Protein AF-A0A7W7ZMI6-F1 (afdb_monomer)

pLDDT: mean 71.51, std 15.94, range [30.08, 92.88]

InterPro domains:
  IPR007069 Transposase, IS801/IS1294 [PF04986] (2-82)

Sequence (91 aa):
MQRDNWVVYAKPPFGGAEHVLHYLARYTHRVAISNHRLVSFKDHQVSFRWKDYAAGSKQKVMTVSANEFLRRFLIHILPKGLVCSLDRNVA

Solvent-accessible surface area (backbone atoms only — not comparable to full-atom values): 5977 Å² total; per-residue (Å²): 136,87,83,75,81,84,79,82,81,83,74,83,57,98,68,44,70,65,48,53,48,54,50,51,50,48,58,70,70,56,50,69,72,56,75,91,32,56,72,49,76,56,95,64,30,37,28,32,56,44,69,38,70,88,70,77,58,42,80,44,76,49,75,41,44,46,69,58,50,48,54,58,41,52,75,62,51,78,63,93,83,78,66,84,79,87,74,78,86,80,137

Foldseek 3Di:
DDDDDDDDDDDAPPPHPVVVVVVVVCLVVPQLADPVQWDDADPQKTKGWDFDVVVVRDIDIDIDGVVVVVVSRVVSDDPPPPDPPPDDDDD

Nearest PDB structures (foldseek):
  4qny-assembly3_A-2  TM=5.614E-01  e=9.800E-01  Leishmania donovani BPK282A1
  6b2e-assembly1_A  TM=3.684E-01  e=1.563E+00  Homo sapiens
  5uk3-assembly1_D  TM=4.006E-01  e=9.470E+00  Tetranychus urticae
  4gyi-assembly1_A  TM=2.808E-01  e=6.784E+00  Thermochaetoides thermophila DSM 1495

Secondary structure (DSSP, 8-state):
----------PPPTTHHHHHHHHHHHHHH--SS-GGGEEEEETTEEEEEEEETTTTTEEEEEEEEHHHHHHHHHTTSPPTT-S--------

Structure (mmCIF, N/CA/C/O backbone):
data_AF-A0A7W7ZMI6-F1
#
_entry.id   AF-A0A7W7ZMI6-F1
#
loop_
_atom_site.group_PDB
_atom_site.id
_atom_site.type_symbol
_atom_site.label_atom_id
_atom_site.label_alt_i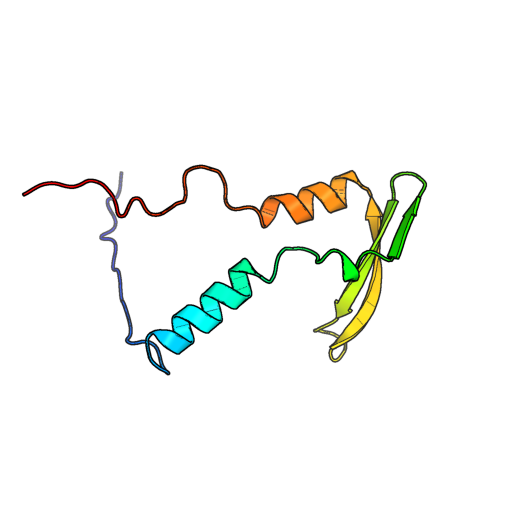d
_atom_site.label_comp_id
_atom_site.label_asym_id
_atom_site.label_entity_id
_atom_site.label_seq_id
_atom_site.pdbx_PDB_ins_code
_atom_site.Cartn_x
_atom_site.Cartn_y
_atom_site.Cartn_z
_atom_site.occupancy
_atom_site.B_iso_or_equiv
_atom_site.auth_seq_id
_atom_site.auth_comp_id
_atom_site.auth_asym_id
_atom_site.auth_atom_id
_atom_site.pdbx_PDB_model_num
ATOM 1 N N . MET A 1 1 ? 7.940 23.086 -31.838 1.00 42.09 1 MET A N 1
ATOM 2 C CA . MET A 1 1 ? 8.058 21.805 -31.108 1.00 42.09 1 MET A CA 1
ATOM 3 C C . MET A 1 1 ? 9.535 21.541 -30.880 1.0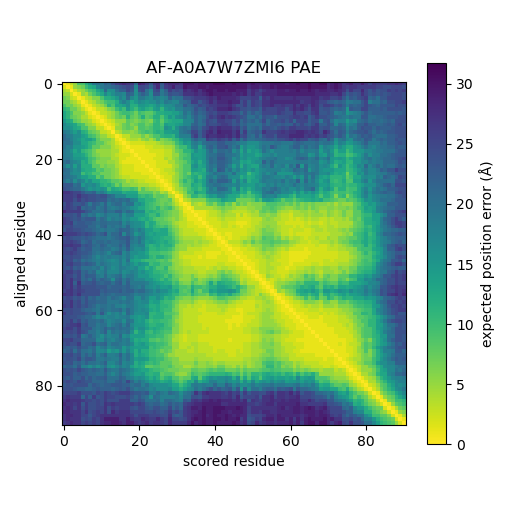0 42.09 1 MET A C 1
ATOM 5 O O . MET A 1 1 ? 10.245 21.276 -31.841 1.00 42.09 1 MET A O 1
ATOM 9 N N . GLN A 1 2 ? 10.010 21.730 -29.652 1.00 50.12 2 GLN A N 1
ATOM 10 C CA . GLN A 1 2 ? 11.402 21.481 -29.279 1.00 50.12 2 GLN A CA 1
ATOM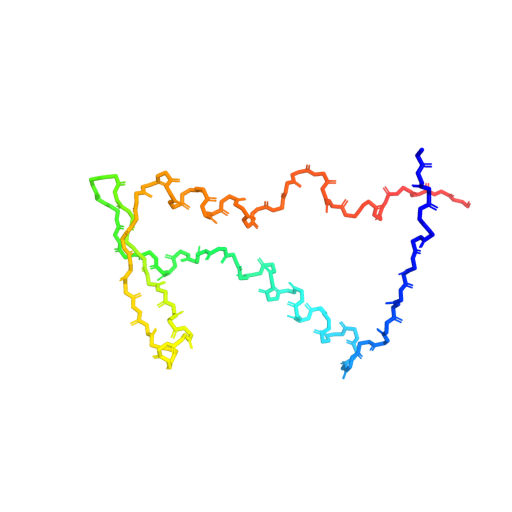 11 C C . GLN A 1 2 ? 11.579 19.962 -29.142 1.00 50.12 2 GLN A C 1
ATOM 13 O O . GLN A 1 2 ? 10.806 19.315 -28.439 1.00 50.12 2 GLN A O 1
ATOM 18 N N . ARG A 1 3 ? 12.512 19.377 -29.900 1.00 58.22 3 ARG A N 1
ATOM 19 C CA . ARG A 1 3 ? 12.943 17.986 -29.719 1.00 58.22 3 ARG A CA 1
ATOM 20 C C . ARG A 1 3 ? 14.122 18.020 -28.761 1.00 58.22 3 ARG A C 1
ATOM 22 O O . ARG A 1 3 ? 15.248 18.234 -29.199 1.00 58.22 3 ARG A O 1
ATOM 29 N N . ASP A 1 4 ? 13.852 17.859 -27.475 1.00 58.72 4 ASP A N 1
ATOM 30 C CA . ASP A 1 4 ? 14.925 17.669 -26.507 1.00 58.72 4 ASP A CA 1
ATOM 31 C C . ASP A 1 4 ? 15.556 16.295 -26.725 1.00 58.72 4 ASP A C 1
ATOM 33 O O . ASP A 1 4 ? 14.866 15.285 -26.885 1.00 58.72 4 ASP A O 1
ATOM 37 N N . ASN A 1 5 ? 16.886 16.269 -26.791 1.00 53.25 5 ASN A N 1
ATOM 38 C CA . ASN A 1 5 ? 17.632 15.038 -26.990 1.00 53.25 5 ASN A CA 1
ATOM 39 C C . ASN A 1 5 ? 17.505 14.207 -25.708 1.00 53.25 5 ASN A C 1
ATOM 41 O O . ASN A 1 5 ? 17.957 14.626 -24.642 1.00 53.25 5 ASN A O 1
ATOM 45 N N . TRP A 1 6 ? 16.833 13.062 -25.786 1.00 67.69 6 TRP A N 1
ATOM 46 C CA . TRP A 1 6 ? 16.554 12.243 -24.612 1.00 67.69 6 TRP A CA 1
ATOM 47 C C . TRP A 1 6 ? 17.860 11.601 -24.128 1.00 67.69 6 TRP A C 1
ATOM 49 O O . TRP A 1 6 ? 18.345 10.628 -24.703 1.00 67.69 6 TRP A O 1
ATOM 59 N N . VAL A 1 7 ? 18.471 12.170 -23.087 1.00 61.56 7 VAL A N 1
ATOM 60 C CA . VAL A 1 7 ? 19.710 11.636 -22.509 1.00 61.56 7 VAL A CA 1
ATOM 61 C C . VAL A 1 7 ? 19.356 10.507 -21.542 1.00 61.56 7 VAL A C 1
ATOM 63 O O . VAL A 1 7 ? 19.032 10.742 -20.379 1.00 61.56 7 VAL A O 1
ATOM 66 N N . VAL A 1 8 ? 19.414 9.262 -22.019 1.00 68.19 8 VAL A N 1
ATOM 67 C CA . VAL A 1 8 ? 19.280 8.074 -21.165 1.00 68.19 8 VAL A CA 1
ATOM 68 C C . VAL A 1 8 ? 20.646 7.755 -20.556 1.00 68.19 8 VAL A C 1
ATOM 70 O O . VAL A 1 8 ? 21.475 7.080 -21.160 1.00 68.19 8 VAL A O 1
ATOM 73 N N . TYR A 1 9 ? 20.896 8.260 -19.348 1.00 71.00 9 TYR A N 1
ATOM 74 C CA . TYR A 1 9 ? 22.066 7.881 -18.557 1.00 71.00 9 TYR A CA 1
ATOM 75 C C . TYR A 1 9 ? 21.743 6.644 -17.711 1.00 71.00 9 TYR A C 1
ATOM 77 O O . TYR A 1 9 ? 21.057 6.735 -16.692 1.00 71.00 9 TYR A O 1
ATOM 85 N N . ALA A 1 10 ? 22.236 5.479 -18.130 1.00 64.44 10 ALA A N 1
ATOM 86 C CA . ALA A 1 10 ? 22.127 4.243 -17.363 1.00 64.44 10 ALA A CA 1
ATOM 87 C C . ALA A 1 10 ? 23.413 4.011 -16.558 1.00 64.44 10 ALA A C 1
ATOM 89 O O . ALA A 1 10 ? 24.469 3.712 -17.114 1.00 64.44 10 ALA A O 1
ATOM 9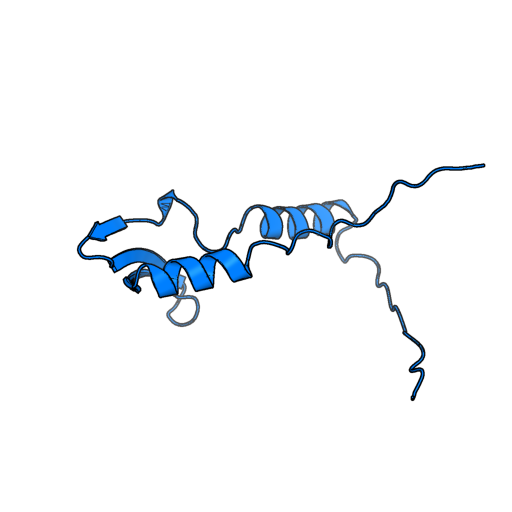0 N N . LYS A 1 11 ? 23.328 4.149 -15.231 1.00 74.31 11 LYS A N 1
ATOM 91 C CA . LYS A 1 11 ? 24.420 3.793 -14.317 1.00 74.31 11 LYS A CA 1
ATOM 92 C C . LYS A 1 11 ? 24.346 2.296 -13.986 1.00 74.31 11 LYS A C 1
ATOM 94 O O . LYS A 1 11 ? 23.241 1.805 -13.746 1.00 74.31 11 LYS A O 1
ATOM 99 N N . PRO A 1 12 ? 25.481 1.575 -13.911 1.00 67.50 12 PRO A N 1
ATOM 100 C CA . PRO A 1 12 ? 25.490 0.200 -13.431 1.00 67.50 12 PRO A CA 1
ATOM 101 C C . PRO A 1 12 ? 24.818 0.116 -12.055 1.00 67.50 12 PRO A C 1
ATOM 103 O O . PRO A 1 12 ? 25.093 0.961 -11.193 1.00 67.50 12 PRO A O 1
ATOM 106 N N . PRO A 1 13 ? 23.927 -0.860 -11.828 1.00 63.00 13 PRO A N 1
ATOM 107 C CA . PRO A 1 13 ? 23.239 -0.960 -10.557 1.00 63.00 13 PRO A CA 1
ATOM 108 C C . PRO A 1 13 ? 24.240 -1.258 -9.446 1.00 63.00 13 PRO A C 1
ATOM 110 O O . PRO A 1 13 ? 25.029 -2.194 -9.556 1.00 63.00 13 PRO A O 1
ATOM 113 N N . PHE A 1 14 ? 24.168 -0.485 -8.359 1.00 64.94 14 PHE A N 1
ATOM 114 C CA . PHE A 1 14 ? 25.097 -0.499 -7.218 1.00 64.94 14 PHE A CA 1
ATOM 115 C C . PHE A 1 14 ? 25.194 -1.843 -6.452 1.00 64.94 14 PHE A C 1
ATOM 117 O O . PHE A 1 14 ? 25.843 -1.906 -5.414 1.00 64.94 14 PHE A O 1
ATOM 124 N N . GLY A 1 15 ? 24.574 -2.918 -6.948 1.00 71.75 15 GLY A N 1
ATOM 125 C CA . GLY A 1 15 ? 24.617 -4.267 -6.375 1.00 71.75 15 GLY A CA 1
ATOM 126 C C . GLY A 1 15 ? 24.275 -5.388 -7.367 1.00 71.75 15 GLY A C 1
ATOM 127 O O . GLY A 1 15 ? 23.849 -6.457 -6.937 1.00 71.75 15 GLY A O 1
ATOM 128 N N . GLY A 1 16 ? 24.404 -5.144 -8.679 1.00 78.50 16 GLY A N 1
ATOM 129 C CA . GLY A 1 16 ? 24.086 -6.121 -9.731 1.00 78.50 16 GLY A CA 1
ATOM 130 C C . GLY A 1 16 ? 22.605 -6.175 -10.138 1.00 78.50 16 GLY A C 1
ATOM 131 O O . GLY A 1 16 ? 21.744 -5.519 -9.547 1.00 78.50 16 GLY A O 1
ATOM 132 N N . ALA A 1 17 ? 22.307 -6.951 -11.185 1.00 75.00 17 ALA A N 1
ATOM 133 C CA . ALA A 1 17 ? 20.957 -7.077 -11.749 1.00 75.00 17 ALA A CA 1
ATOM 134 C C . ALA A 1 17 ? 19.9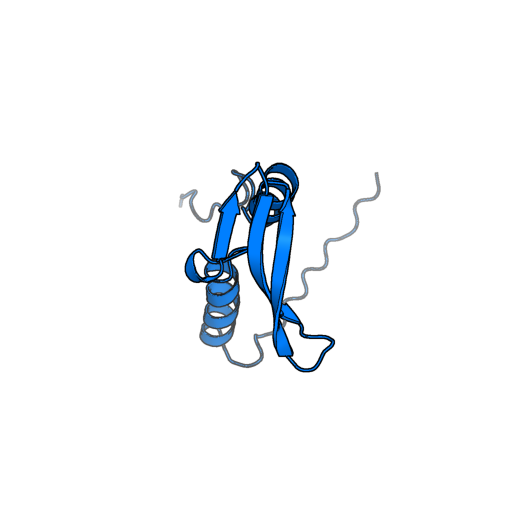48 -7.661 -10.746 1.00 75.00 17 ALA A C 1
ATOM 136 O O . ALA A 1 17 ? 18.796 -7.237 -10.704 1.00 75.00 17 ALA A O 1
ATOM 137 N N . GLU A 1 18 ? 20.397 -8.571 -9.883 1.00 77.31 18 GLU A N 1
ATOM 138 C CA . GLU A 1 18 ? 19.569 -9.186 -8.846 1.00 77.31 18 GLU A CA 1
ATOM 139 C C . GLU A 1 18 ? 19.076 -8.163 -7.814 1.00 77.31 18 GLU A C 1
ATOM 141 O O . GLU A 1 18 ? 17.920 -8.214 -7.406 1.00 77.31 18 GLU A O 1
ATOM 146 N N . HIS A 1 19 ? 19.888 -7.156 -7.470 1.00 73.00 19 HIS A N 1
ATOM 147 C CA . HIS A 1 19 ? 19.468 -6.054 -6.597 1.00 73.00 19 HIS A CA 1
ATOM 148 C C . HIS A 1 19 ? 18.379 -5.187 -7.232 1.00 73.00 19 HIS A C 1
ATOM 150 O O . HIS A 1 19 ? 17.436 -4.779 -6.551 1.00 73.00 19 HIS A O 1
ATOM 156 N N . VAL A 1 20 ? 18.494 -4.914 -8.535 1.00 72.38 20 VAL A N 1
ATOM 157 C CA . VAL A 1 20 ? 17.465 -4.191 -9.296 1.00 72.38 20 VAL A CA 1
ATOM 158 C C . VAL A 1 20 ? 16.191 -5.013 -9.351 1.00 72.38 20 VAL A C 1
ATOM 160 O O . VAL A 1 20 ? 15.113 -4.480 -9.109 1.00 72.38 20 VAL A O 1
ATOM 163 N N . LEU A 1 21 ? 16.304 -6.316 -9.598 1.00 72.25 21 LEU A N 1
ATOM 164 C CA . LEU A 1 21 ? 15.161 -7.213 -9.644 1.00 72.25 21 LEU A CA 1
ATOM 165 C C . LEU A 1 21 ? 14.479 -7.311 -8.276 1.00 72.25 21 LEU A C 1
ATOM 167 O O . LEU A 1 21 ? 13.264 -7.185 -8.197 1.00 72.25 21 LEU A O 1
ATOM 171 N N . HIS A 1 22 ? 15.237 -7.421 -7.183 1.00 69.56 22 HIS A N 1
ATOM 172 C CA . HIS A 1 22 ? 14.703 -7.392 -5.821 1.00 69.56 22 HIS A CA 1
ATOM 173 C C . HIS A 1 22 ? 14.023 -6.062 -5.488 1.00 69.56 22 HIS A C 1
ATOM 175 O O . HIS A 1 22 ? 13.005 -6.037 -4.791 1.00 69.56 22 HIS A O 1
ATOM 181 N N . TYR A 1 23 ? 14.591 -4.952 -5.961 1.00 65.25 23 TYR A N 1
ATOM 182 C CA . TYR A 1 23 ? 14.005 -3.627 -5.824 1.00 65.25 23 TYR A CA 1
ATOM 183 C C . TYR A 1 23 ? 12.673 -3.564 -6.575 1.00 65.25 23 TYR A C 1
ATOM 185 O O . TYR A 1 23 ? 11.644 -3.324 -5.950 1.00 65.25 23 TYR A O 1
ATOM 193 N N . LEU A 1 24 ? 12.661 -3.881 -7.871 1.00 63.09 24 LEU A N 1
ATOM 194 C CA . LEU A 1 24 ? 11.468 -3.873 -8.720 1.00 63.09 24 LEU A CA 1
ATOM 195 C C . LEU A 1 24 ? 10.391 -4.843 -8.219 1.00 63.09 24 LEU A C 1
ATOM 197 O O . LEU A 1 24 ? 9.238 -4.445 -8.079 1.00 63.09 24 LEU A O 1
ATOM 201 N N . ALA A 1 25 ? 10.760 -6.067 -7.839 1.00 62.16 25 ALA A N 1
ATOM 202 C CA . ALA A 1 25 ? 9.845 -7.062 -7.287 1.00 62.16 25 ALA A CA 1
ATOM 203 C C . ALA A 1 25 ? 9.177 -6.570 -5.995 1.00 62.16 25 ALA A C 1
ATOM 205 O O . ALA A 1 25 ? 7.988 -6.807 -5.780 1.00 62.16 25 ALA A O 1
ATOM 206 N N . ARG A 1 26 ? 9.896 -5.817 -5.146 1.00 59.75 26 ARG A N 1
ATOM 207 C CA . ARG A 1 26 ? 9.288 -5.154 -3.983 1.00 59.75 26 ARG A CA 1
ATOM 208 C C . ARG A 1 26 ? 8.278 -4.093 -4.401 1.00 59.75 26 ARG A C 1
ATOM 210 O O . ARG A 1 26 ? 7.320 -3.927 -3.665 1.00 59.75 26 ARG A O 1
ATOM 217 N N . TYR A 1 27 ? 8.443 -3.405 -5.527 1.00 54.34 27 TYR A N 1
ATOM 218 C CA . TYR A 1 27 ? 7.446 -2.449 -6.028 1.00 54.34 27 TYR A CA 1
ATOM 219 C C . TYR A 1 27 ? 6.245 -3.128 -6.686 1.00 54.34 27 TYR A C 1
ATOM 221 O O . TYR A 1 27 ? 5.135 -2.626 -6.556 1.00 54.34 27 TYR A O 1
ATOM 229 N N . THR A 1 28 ? 6.426 -4.301 -7.292 1.00 54.88 28 THR A N 1
ATOM 230 C CA . THR A 1 28 ? 5.311 -5.124 -7.784 1.00 54.88 28 THR A CA 1
ATOM 231 C C . THR A 1 28 ? 4.502 -5.731 -6.629 1.00 54.88 28 THR A C 1
ATOM 233 O O . THR A 1 28 ? 3.277 -5.768 -6.683 1.00 54.88 28 THR A O 1
ATOM 236 N N . HIS A 1 29 ? 5.168 -6.165 -5.550 1.00 50.00 29 HIS A N 1
ATOM 237 C CA . HIS A 1 29 ? 4.516 -6.745 -4.366 1.00 50.00 29 HIS A CA 1
ATOM 238 C C . HIS A 1 29 ? 4.051 -5.715 -3.324 1.00 50.00 29 HIS A C 1
ATOM 240 O O . HIS A 1 29 ? 3.185 -6.025 -2.502 1.00 50.00 29 HIS A O 1
ATOM 246 N N . ARG A 1 30 ? 4.589 -4.489 -3.326 1.00 58.50 30 ARG A N 1
ATOM 247 C CA . ARG A 1 30 ? 4.109 -3.371 -2.494 1.00 58.50 30 ARG A CA 1
ATOM 248 C C . ARG A 1 30 ? 3.004 -2.621 -3.225 1.00 58.50 30 ARG A C 1
ATOM 250 O O . ARG A 1 30 ? 3.117 -1.438 -3.525 1.00 58.50 30 ARG A O 1
ATOM 257 N N . VAL A 1 31 ? 1.920 -3.350 -3.470 1.00 60.19 31 VAL A N 1
ATOM 258 C CA . VAL A 1 31 ? 0.615 -2.797 -3.847 1.00 60.19 31 VAL A CA 1
ATOM 259 C C . VAL A 1 31 ? 0.215 -1.697 -2.851 1.00 60.19 31 VAL A C 1
ATOM 261 O O . VAL A 1 31 ? 0.611 -1.760 -1.683 1.00 60.19 31 VAL A O 1
ATOM 264 N N . ALA A 1 32 ? -0.601 -0.731 -3.294 1.00 66.19 32 ALA A N 1
ATOM 265 C CA . ALA A 1 32 ? -1.068 0.426 -2.51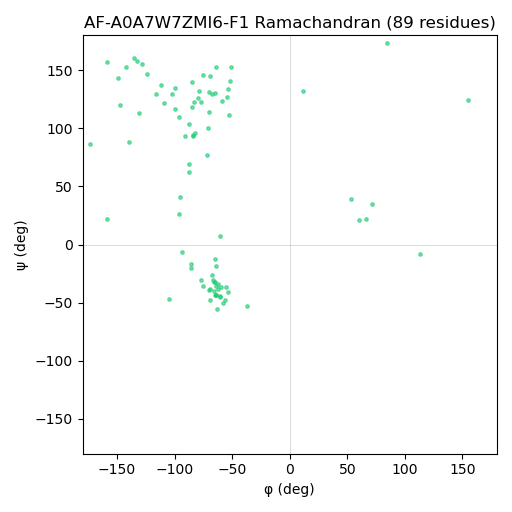5 1.00 66.19 32 ALA A CA 1
ATOM 266 C C . ALA A 1 32 ? -1.354 0.106 -1.037 1.00 66.19 32 ALA A C 1
ATOM 268 O O . ALA A 1 32 ? -0.867 0.770 -0.120 1.00 66.19 32 ALA A O 1
ATOM 269 N N . ILE A 1 33 ? -2.174 -0.928 -0.818 1.00 72.12 33 ILE A N 1
ATOM 270 C CA . ILE A 1 33 ? -2.620 -1.417 0.483 1.00 72.12 33 ILE A CA 1
ATOM 271 C C . ILE A 1 33 ? -2.799 -2.934 0.352 1.00 72.12 33 ILE A C 1
ATOM 273 O O . ILE A 1 33 ? -3.578 -3.404 -0.471 1.00 72.12 33 ILE A O 1
ATOM 277 N N . SER A 1 34 ? -2.067 -3.709 1.149 1.00 71.81 34 SER A N 1
ATOM 278 C CA . SER A 1 34 ? -2.194 -5.169 1.206 1.00 71.81 34 SER A CA 1
ATOM 279 C C . SER A 1 34 ? -3.455 -5.598 1.966 1.00 71.81 34 SER A C 1
ATOM 281 O O . SER A 1 34 ? -3.808 -4.985 2.970 1.00 71.81 34 SER A O 1
ATOM 283 N N . ASN A 1 35 ? -4.095 -6.704 1.566 1.00 73.88 35 ASN A N 1
ATOM 284 C CA . ASN A 1 35 ? -5.349 -7.168 2.186 1.00 73.88 35 ASN A CA 1
ATOM 285 C C . ASN A 1 35 ? -5.252 -7.371 3.709 1.00 73.88 35 ASN A C 1
ATOM 287 O O . ASN A 1 35 ? -6.177 -7.024 4.432 1.00 73.88 35 ASN A O 1
ATOM 291 N N . HIS A 1 36 ? -4.110 -7.842 4.223 1.00 79.19 36 HIS A N 1
ATOM 292 C CA . HIS A 1 36 ? -3.892 -8.023 5.668 1.00 79.19 36 HIS A CA 1
ATOM 293 C C . HIS A 1 36 ? -3.892 -6.708 6.475 1.00 79.19 36 HIS A C 1
ATOM 295 O O . HIS A 1 36 ? -3.890 -6.726 7.709 1.00 79.19 36 HIS A O 1
ATOM 301 N N . ARG A 1 37 ? -3.830 -5.553 5.797 1.00 84.44 37 ARG A N 1
ATOM 302 C CA . ARG A 1 37 ? -3.939 -4.233 6.424 1.00 84.44 37 ARG A CA 1
ATOM 303 C C . ARG A 1 37 ? -5.381 -3.777 6.585 1.00 84.44 37 ARG A C 1
ATOM 305 O O . ARG A 1 37 ? -5.594 -2.870 7.380 1.00 84.44 37 ARG A O 1
ATOM 312 N N . LEU A 1 38 ? -6.346 -4.370 5.885 1.00 85.75 38 LEU A N 1
ATOM 313 C CA . LEU A 1 38 ? -7.760 -4.036 6.045 1.00 85.75 38 LEU A CA 1
ATOM 314 C C . LEU A 1 38 ? -8.234 -4.477 7.434 1.00 85.75 38 LEU A C 1
ATOM 316 O O . LEU A 1 38 ? -7.978 -5.600 7.863 1.00 85.75 38 LEU A O 1
ATOM 320 N N . VAL A 1 39 ? -8.875 -3.562 8.155 1.00 91.06 39 VAL A N 1
ATOM 321 C CA . VAL A 1 39 ? -9.383 -3.787 9.516 1.00 91.06 39 VAL A CA 1
ATOM 322 C C . VAL A 1 39 ? -10.893 -3.966 9.487 1.00 91.06 39 VAL A C 1
ATOM 324 O O . VAL A 1 39 ? -11.409 -4.897 10.094 1.00 91.06 39 VAL A O 1
ATOM 327 N N . SER A 1 40 ? -11.599 -3.085 8.782 1.00 90.38 40 SER A N 1
ATOM 328 C CA . SER A 1 40 ? -13.052 -3.141 8.667 1.00 90.38 40 SER A CA 1
ATOM 329 C C . SER A 1 40 ? -13.545 -2.379 7.441 1.00 90.38 40 SER A C 1
ATOM 331 O O . SER A 1 40 ? -12.878 -1.478 6.923 1.00 90.38 40 SER A O 1
ATOM 333 N N . PHE A 1 41 ? -14.742 -2.754 6.999 1.00 89.00 41 PHE A N 1
ATOM 334 C CA . PHE A 1 41 ? -15.527 -2.029 6.015 1.00 89.00 41 PHE A CA 1
ATOM 335 C C . PHE A 1 41 ? -16.949 -1.882 6.555 1.00 89.00 41 PHE A C 1
ATOM 337 O O . PHE A 1 41 ? -17.634 -2.884 6.758 1.00 89.00 41 PHE A O 1
ATOM 344 N N . LYS A 1 42 ? -17.367 -0.652 6.853 1.00 90.19 42 LYS A N 1
ATOM 345 C CA . LYS A 1 42 ? -18.697 -0.351 7.399 1.00 90.19 42 LYS A CA 1
ATOM 346 C C . LYS A 1 42 ? -19.134 1.033 6.936 1.00 90.19 42 LYS A C 1
ATOM 348 O O . LYS A 1 42 ? -18.294 1.917 6.831 1.00 90.19 42 LYS A O 1
ATOM 353 N N . ASP A 1 43 ? -20.422 1.217 6.654 1.00 91.44 43 ASP A N 1
ATOM 354 C CA . ASP A 1 43 ? -21.015 2.525 6.329 1.00 91.44 43 ASP A CA 1
ATOM 355 C C . ASP A 1 43 ? -20.278 3.264 5.191 1.00 91.44 43 ASP A C 1
ATOM 357 O O . ASP A 1 43 ? -20.052 4.470 5.248 1.00 91.44 43 ASP A O 1
ATOM 361 N N . HIS A 1 44 ? -19.845 2.526 4.158 1.00 89.12 44 HIS A N 1
ATOM 362 C CA . HIS A 1 44 ? -19.029 3.033 3.040 1.00 89.12 44 HIS A CA 1
ATOM 363 C C . HIS A 1 44 ? -17.669 3.631 3.445 1.00 89.12 44 HIS A C 1
ATOM 365 O O . HIS A 1 44 ? -17.057 4.377 2.677 1.00 89.12 44 HIS A O 1
ATOM 371 N N . GLN A 1 45 ? -17.166 3.267 4.621 1.00 91.25 45 GLN A N 1
ATOM 372 C CA . GLN A 1 45 ? -15.851 3.627 5.129 1.00 91.25 45 GLN A CA 1
ATOM 373 C C . GLN A 1 45 ? -14.960 2.387 5.193 1.00 91.25 45 GLN A C 1
ATOM 375 O O . GLN A 1 45 ? -15.378 1.313 5.630 1.00 91.25 45 GLN A O 1
ATOM 380 N N . VAL A 1 46 ? -13.711 2.545 4.768 1.00 89.12 46 VAL A N 1
ATOM 381 C CA . VAL A 1 46 ? -12.669 1.520 4.830 1.00 89.12 46 VAL A CA 1
ATOM 382 C C . VAL A 1 46 ? -11.655 1.938 5.886 1.00 89.12 46 VAL A C 1
ATOM 384 O O . VAL A 1 46 ? -11.029 2.994 5.769 1.00 89.12 46 VAL A O 1
ATOM 387 N N . SER A 1 47 ? -11.452 1.088 6.890 1.00 91.00 47 SER A N 1
ATOM 388 C CA . SER A 1 47 ? -10.395 1.256 7.887 1.00 91.00 47 SER A CA 1
ATOM 389 C C . SER A 1 47 ? -9.235 0.316 7.589 1.00 91.00 47 SER A C 1
ATOM 391 O O . SER A 1 47 ? -9.427 -0.891 7.430 1.00 91.00 47 SER A O 1
ATOM 393 N N . PHE A 1 48 ? -8.012 0.843 7.544 1.00 89.75 48 PHE A N 1
ATOM 394 C CA . PHE A 1 48 ? -6.813 0.041 7.303 1.00 89.75 48 PHE A CA 1
ATOM 395 C C . PHE A 1 48 ? -5.609 0.498 8.128 1.00 89.75 48 PHE A C 1
ATOM 397 O O . PHE A 1 48 ? -5.482 1.660 8.516 1.00 89.75 48 PHE A O 1
ATOM 404 N N . ARG A 1 49 ? -4.706 -0.447 8.401 1.00 89.19 49 ARG A N 1
ATOM 405 C CA . ARG A 1 49 ? -3.431 -0.216 9.083 1.00 89.19 49 ARG A CA 1
ATOM 406 C C . ARG A 1 49 ? -2.412 0.365 8.111 1.00 89.19 49 ARG A C 1
ATOM 408 O O . ARG A 1 49 ? -2.186 -0.181 7.033 1.00 89.19 49 ARG A O 1
ATOM 415 N N . TRP A 1 50 ? -1.736 1.424 8.520 1.00 84.62 50 TRP A N 1
ATOM 416 C CA . TRP A 1 50 ? -0.643 2.038 7.783 1.00 84.62 50 TRP A CA 1
ATOM 417 C C . TRP A 1 50 ? 0.545 2.293 8.708 1.00 84.62 50 TRP A C 1
ATOM 419 O O . TRP A 1 50 ? 0.417 2.352 9.932 1.00 84.62 50 TRP A O 1
ATOM 429 N N . LYS A 1 51 ? 1.726 2.403 8.100 1.00 83.19 51 LYS A N 1
ATOM 430 C CA . LYS A 1 51 ? 2.973 2.658 8.813 1.00 83.19 51 LYS A CA 1
ATOM 431 C C . LYS A 1 51 ? 3.305 4.138 8.694 1.00 83.19 51 LYS A C 1
ATOM 433 O O . LYS A 1 51 ? 3.538 4.625 7.591 1.00 83.19 51 LYS A O 1
ATOM 438 N N . ASP A 1 52 ? 3.330 4.822 9.826 1.00 80.31 52 ASP A N 1
ATOM 439 C CA . ASP A 1 52 ? 3.664 6.236 9.897 1.00 80.31 52 ASP A CA 1
ATOM 440 C C . ASP A 1 52 ? 5.182 6.402 9.937 1.00 80.31 52 ASP A C 1
ATOM 442 O O . ASP A 1 52 ? 5.811 6.306 10.991 1.00 80.31 52 ASP A O 1
ATOM 446 N N . TYR A 1 53 ? 5.784 6.588 8.762 1.00 74.75 53 TYR A N 1
ATOM 447 C CA . TYR A 1 53 ? 7.230 6.762 8.631 1.00 74.75 53 TYR A CA 1
ATOM 448 C C . TYR A 1 53 ? 7.728 8.076 9.245 1.00 74.75 53 TYR A C 1
ATOM 450 O O . TYR A 1 53 ? 8.871 8.115 9.692 1.00 74.75 53 TYR A O 1
ATOM 458 N N . ALA A 1 54 ? 6.879 9.106 9.333 1.00 75.19 54 ALA A N 1
ATOM 459 C CA . ALA A 1 54 ? 7.228 10.379 9.958 1.00 75.19 54 ALA A CA 1
ATOM 460 C C . ALA A 1 54 ? 7.239 10.272 11.493 1.00 75.19 54 ALA A C 1
ATOM 462 O O . ALA A 1 54 ? 8.101 10.846 12.149 1.00 75.19 54 ALA A O 1
ATOM 463 N N . ALA A 1 55 ? 6.339 9.474 12.076 1.00 76.00 55 ALA A N 1
ATOM 464 C CA . ALA A 1 55 ? 6.246 9.267 13.524 1.00 76.00 55 ALA A CA 1
ATOM 465 C C . ALA A 1 55 ? 7.002 8.019 14.020 1.00 76.00 55 ALA A C 1
ATOM 467 O O . ALA A 1 55 ? 6.497 7.267 14.861 1.00 76.00 55 ALA A O 1
ATOM 468 N N . GLY A 1 56 ? 8.201 7.764 13.491 1.00 78.81 56 GLY A N 1
ATOM 469 C CA . GLY A 1 56 ? 9.048 6.668 13.970 1.00 78.81 56 GLY A CA 1
ATOM 470 C C . GLY A 1 56 ? 8.526 5.279 13.601 1.00 78.81 56 GLY A C 1
ATOM 471 O O . GLY A 1 56 ? 8.681 4.331 14.365 1.00 78.81 56 GLY A O 1
ATOM 472 N N . SER A 1 57 ? 7.912 5.132 12.422 1.00 79.69 57 SER A N 1
ATOM 473 C CA . SER A 1 57 ? 7.507 3.835 11.870 1.00 79.69 57 SER A CA 1
ATOM 474 C C . SER A 1 57 ? 6.404 3.098 12.652 1.00 79.69 57 SER A C 1
ATOM 476 O O . SER A 1 57 ? 6.252 1.880 12.505 1.00 79.69 57 SER A O 1
ATOM 478 N N . LYS A 1 58 ? 5.603 3.814 13.451 1.00 83.69 58 LYS A N 1
ATOM 479 C CA . LYS A 1 58 ? 4.496 3.233 14.230 1.00 83.69 58 LYS A CA 1
ATOM 480 C C . LYS A 1 58 ? 3.351 2.766 13.325 1.00 83.69 58 LYS A C 1
ATOM 482 O O . LYS A 1 58 ? 3.055 3.388 12.306 1.00 83.69 58 LYS A O 1
ATOM 487 N N . GLN A 1 59 ? 2.693 1.673 13.709 1.00 85.44 59 GLN A N 1
ATOM 488 C CA . GLN A 1 59 ? 1.472 1.207 13.045 1.00 85.44 59 GLN A CA 1
ATOM 489 C C . GLN A 1 59 ? 0.281 2.025 13.552 1.00 85.44 59 GLN A C 1
ATOM 491 O O . GLN A 1 59 ? 0.059 2.105 14.758 1.00 85.44 59 GLN A O 1
ATOM 496 N N . LYS A 1 60 ? -0.484 2.623 12.640 1.00 87.88 60 LYS A N 1
ATOM 497 C CA . LYS A 1 60 ? -1.700 3.391 12.937 1.00 87.88 60 LYS A CA 1
ATOM 498 C C . LYS A 1 60 ? -2.853 2.892 12.075 1.00 87.88 60 LYS A C 1
ATOM 500 O O . LYS A 1 60 ? -2.628 2.341 11.002 1.00 87.88 60 LYS A O 1
ATOM 505 N N . VAL A 1 61 ? -4.087 3.087 12.530 1.00 90.31 61 VAL A N 1
ATOM 506 C CA . VAL A 1 61 ? -5.290 2.822 11.728 1.00 90.31 61 VAL A CA 1
ATOM 507 C C . VAL A 1 61 ? -5.789 4.143 11.164 1.00 90.31 61 VAL A C 1
ATOM 509 O O . VAL A 1 61 ? -5.837 5.138 11.884 1.00 90.31 61 VAL A O 1
ATOM 512 N N . MET A 1 62 ? -6.136 4.158 9.881 1.00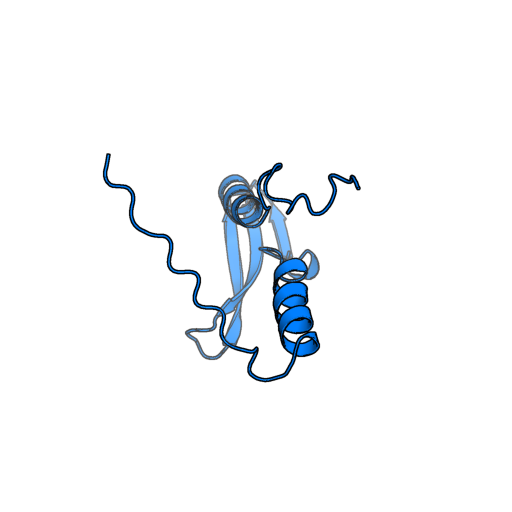 89.25 62 MET A N 1
ATOM 513 C CA . MET A 1 62 ? -6.834 5.279 9.263 1.00 89.25 62 MET A CA 1
ATOM 514 C C . MET A 1 62 ? -8.121 4.808 8.609 1.00 89.25 62 MET A C 1
ATOM 516 O O . MET A 1 62 ? -8.180 3.694 8.088 1.00 89.25 62 MET A O 1
ATOM 520 N N . THR A 1 63 ? -9.124 5.677 8.632 1.00 92.56 63 THR A N 1
ATOM 521 C CA . THR A 1 63 ? -10.427 5.445 8.016 1.00 92.56 63 THR A CA 1
ATOM 522 C C . THR A 1 63 ? -10.623 6.457 6.901 1.00 92.56 63 THR A C 1
ATOM 524 O O . THR A 1 63 ? -10.417 7.652 7.109 1.00 92.56 63 THR A O 1
ATOM 527 N N . VAL A 1 64 ? -10.990 5.978 5.719 1.00 91.19 64 VAL A N 1
ATOM 528 C CA . VAL A 1 64 ? -11.289 6.801 4.541 1.00 91.19 64 VAL A CA 1
ATOM 529 C C . VAL A 1 64 ? -12.556 6.287 3.871 1.00 91.19 64 VAL A C 1
ATOM 531 O O . VAL A 1 64 ? -12.921 5.125 4.055 1.00 91.19 64 VAL A O 1
ATOM 534 N N . SER A 1 65 ? -13.193 7.115 3.044 1.00 92.88 65 SER A N 1
ATOM 535 C CA . SER A 1 65 ? -14.346 6.666 2.262 1.00 92.88 65 SER A CA 1
ATOM 536 C C . SER A 1 65 ? -13.946 5.584 1.262 1.00 92.88 65 SER A C 1
ATOM 538 O O . SER A 1 65 ? -12.810 5.542 0.783 1.00 92.88 65 SER A O 1
ATOM 540 N N . ALA A 1 66 ? -14.895 4.721 0.905 1.00 87.19 66 ALA A N 1
ATOM 541 C CA . ALA A 1 66 ? -14.695 3.674 -0.092 1.00 87.19 66 ALA A CA 1
ATOM 542 C C . ALA A 1 66 ? -14.169 4.240 -1.423 1.00 87.19 66 ALA A C 1
ATOM 544 O O . ALA A 1 66 ? -13.252 3.678 -2.018 1.00 87.19 66 ALA A O 1
ATOM 545 N N . ASN A 1 67 ? -14.692 5.389 -1.860 1.00 87.44 67 ASN A N 1
ATOM 546 C CA . ASN A 1 67 ? -14.247 6.066 -3.078 1.00 87.44 67 ASN A CA 1
ATOM 547 C C . ASN A 1 67 ? -12.792 6.538 -2.987 1.00 87.44 67 ASN A C 1
ATOM 549 O O . ASN A 1 67 ? -12.028 6.355 -3.933 1.00 87.44 67 ASN A O 1
ATOM 553 N N . GLU A 1 68 ? -12.392 7.117 -1.854 1.00 87.81 68 GLU A N 1
ATOM 554 C CA . GLU A 1 68 ? -11.013 7.564 -1.647 1.00 87.81 68 GLU A CA 1
ATOM 555 C C . GLU A 1 68 ? -10.054 6.372 -1.540 1.00 87.81 68 GLU A C 1
ATOM 557 O O . GLU A 1 68 ? -8.957 6.400 -2.100 1.00 87.81 68 GLU A O 1
ATOM 562 N N . PHE A 1 69 ? -10.484 5.287 -0.890 1.00 86.69 69 PHE A N 1
ATOM 563 C CA . PHE A 1 69 ? -9.741 4.031 -0.865 1.00 86.69 69 PHE A CA 1
ATOM 564 C C . PHE A 1 69 ? -9.507 3.492 -2.283 1.00 86.69 69 PHE A C 1
ATOM 566 O O . PHE A 1 69 ? -8.365 3.214 -2.652 1.00 86.69 69 PHE A O 1
ATOM 573 N N . LEU A 1 70 ? -10.562 3.402 -3.100 1.00 85.12 70 LEU A N 1
ATOM 574 C CA . LEU A 1 70 ? -10.472 2.938 -4.485 1.00 85.12 70 LEU A CA 1
ATOM 575 C C . LEU A 1 70 ? -9.561 3.839 -5.320 1.00 85.12 70 LEU A C 1
ATOM 577 O O . LEU A 1 70 ? -8.680 3.334 -6.008 1.00 85.12 70 LEU A O 1
ATOM 581 N N . ARG A 1 71 ? -9.690 5.165 -5.215 1.00 84.25 71 ARG A N 1
ATOM 582 C CA . ARG A 1 71 ? -8.808 6.108 -5.916 1.00 84.25 71 ARG A CA 1
ATOM 583 C C . ARG A 1 71 ? -7.335 5.867 -5.575 1.00 84.25 71 ARG A C 1
ATOM 585 O O . ARG A 1 71 ? -6.513 5.762 -6.482 1.00 84.25 71 ARG A O 1
ATOM 592 N N . ARG A 1 72 ? -6.998 5.732 -4.287 1.00 84.25 72 ARG A N 1
ATOM 593 C CA . ARG A 1 72 ? -5.625 5.443 -3.827 1.00 84.25 72 ARG A CA 1
ATOM 594 C C . ARG A 1 72 ? -5.135 4.069 -4.263 1.00 84.25 72 ARG A C 1
ATOM 596 O O . ARG A 1 72 ? -3.944 3.897 -4.504 1.00 84.25 72 ARG A O 1
ATOM 603 N N . PHE A 1 73 ? -6.025 3.091 -4.367 1.00 78.81 73 PHE A N 1
ATOM 604 C CA . PHE A 1 73 ? -5.674 1.766 -4.857 1.00 78.81 73 PHE A CA 1
ATOM 605 C C . PHE A 1 73 ? -5.351 1.795 -6.355 1.00 78.81 73 PHE A C 1
ATOM 607 O O . PHE A 1 73 ? -4.304 1.308 -6.776 1.00 78.81 73 PHE A O 1
ATOM 614 N N . LEU A 1 74 ? -6.210 2.439 -7.148 1.00 79.00 74 LEU A N 1
ATOM 615 C CA . LEU A 1 74 ? -6.114 2.468 -8.605 1.00 79.00 74 LEU A CA 1
ATOM 616 C C . LEU A 1 74 ? -4.879 3.217 -9.123 1.00 79.00 74 LEU A C 1
ATOM 618 O O . LEU A 1 74 ? -4.335 2.805 -10.140 1.00 79.00 74 LEU A O 1
ATOM 622 N N . ILE A 1 75 ? -4.371 4.241 -8.422 1.00 77.81 75 ILE A N 1
ATOM 623 C CA . ILE A 1 75 ? -3.123 4.925 -8.834 1.00 77.81 75 ILE A CA 1
ATOM 624 C C . ILE A 1 75 ? -1.882 4.015 -8.787 1.00 77.81 75 ILE A C 1
ATOM 626 O O . ILE A 1 75 ? -0.868 4.344 -9.391 1.00 77.81 75 ILE A O 1
ATOM 630 N N . HIS A 1 76 ? -1.946 2.890 -8.068 1.00 74.19 76 HIS A N 1
ATOM 631 C CA . HIS A 1 76 ? -0.852 1.916 -8.003 1.00 74.19 76 HIS A CA 1
ATOM 632 C C . HIS A 1 76 ? -1.005 0.798 -9.038 1.00 74.19 76 HIS A C 1
ATOM 634 O O . HIS A 1 76 ? -0.109 -0.033 -9.175 1.00 74.19 76 HIS A O 1
ATOM 640 N N . ILE A 1 77 ? -2.132 0.751 -9.754 1.00 70.69 77 ILE A N 1
ATOM 641 C CA . ILE A 1 77 ? -2.309 -0.164 -10.873 1.00 70.69 77 ILE A CA 1
ATOM 642 C C . ILE A 1 77 ? -1.706 0.514 -12.095 1.00 70.69 77 ILE A C 1
ATOM 644 O O . ILE A 1 77 ? -2.155 1.579 -12.515 1.00 70.69 77 ILE A O 1
ATOM 648 N N . LEU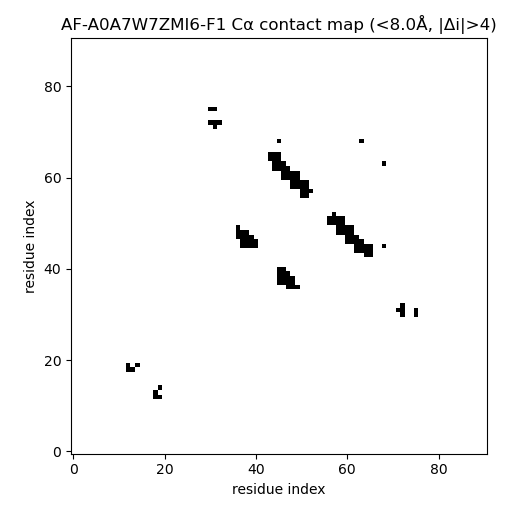 A 1 78 ? -0.686 -0.116 -12.671 1.00 69.44 78 LEU A N 1
ATOM 649 C CA . LEU A 1 78 ? -0.118 0.332 -13.931 1.00 69.44 78 LEU A CA 1
ATOM 650 C C . LEU A 1 78 ? -1.224 0.312 -15.009 1.00 69.44 78 LEU A C 1
ATOM 652 O O . LEU A 1 78 ? -1.830 -0.745 -15.220 1.00 69.44 78 LEU A O 1
ATOM 656 N N . PRO A 1 79 ? -1.514 1.441 -15.684 1.00 67.19 79 PRO A N 1
ATOM 657 C CA . PRO A 1 79 ? -2.481 1.472 -16.773 1.00 67.19 79 PRO A CA 1
ATOM 658 C C . PRO A 1 79 ? -2.181 0.391 -17.815 1.00 67.19 79 PRO A C 1
ATOM 660 O O . PRO A 1 79 ? -1.021 0.146 -18.162 1.00 67.19 79 PRO A O 1
ATOM 663 N N . LYS A 1 80 ? -3.230 -0.250 -18.343 1.00 58.06 80 LYS A N 1
ATOM 664 C CA . LYS A 1 80 ? -3.085 -1.189 -19.463 1.00 58.06 80 LYS A CA 1
ATOM 665 C C . LYS A 1 80 ? -2.366 -0.483 -20.622 1.00 58.06 80 LYS A C 1
ATOM 667 O O . LYS A 1 80 ? -2.797 0.585 -21.041 1.00 58.06 80 LYS A O 1
ATOM 672 N N . GLY A 1 81 ? -1.288 -1.089 -21.127 1.00 61.47 81 GLY A N 1
ATOM 673 C CA . GLY A 1 81 ? -0.482 -0.559 -22.239 1.00 61.47 81 GLY A CA 1
ATOM 674 C C . GLY A 1 81 ? 0.943 -0.124 -21.875 1.00 61.47 81 GLY A C 1
ATOM 675 O O . GLY A 1 81 ? 1.732 0.124 -22.776 1.00 61.47 81 GLY A O 1
ATOM 676 N N . LEU A 1 82 ? 1.306 -0.095 -20.587 1.00 56.22 82 LEU A N 1
ATOM 677 C CA . LEU A 1 82 ? 2.675 0.184 -20.112 1.00 56.22 82 LEU A CA 1
ATOM 678 C C . LEU A 1 82 ? 3.494 -1.092 -19.826 1.00 56.22 82 LEU A C 1
ATOM 680 O O . LEU A 1 82 ? 4.408 -1.090 -19.005 1.00 56.22 82 LEU A O 1
ATOM 684 N N . VAL A 1 83 ? 3.170 -2.201 -20.490 1.00 50.56 83 VAL A N 1
ATOM 685 C CA . VAL A 1 83 ? 4.022 -3.398 -20.501 1.00 50.56 83 VAL A CA 1
ATOM 686 C C . VAL A 1 83 ? 5.073 -3.169 -21.580 1.00 50.56 83 VAL A C 1
ATOM 688 O O . VAL A 1 83 ? 4.701 -2.920 -22.727 1.00 50.56 83 VAL A O 1
ATOM 691 N N . CYS A 1 84 ? 6.365 -3.217 -21.240 1.00 42.53 84 CYS A N 1
ATOM 692 C CA . CYS A 1 84 ? 7.421 -3.224 -22.251 1.00 42.53 84 CYS A CA 1
ATOM 693 C C . CYS A 1 84 ? 7.125 -4.352 -23.242 1.00 42.53 84 CYS A C 1
ATOM 695 O O . CYS A 1 84 ? 7.220 -5.523 -22.878 1.00 42.53 84 CYS A O 1
ATOM 697 N N . SER A 1 85 ? 6.774 -4.010 -24.483 1.00 40.59 85 SER A N 1
ATOM 698 C CA . SER A 1 85 ? 6.763 -4.975 -25.576 1.00 40.59 85 SER A CA 1
ATOM 699 C C . SER A 1 85 ? 8.215 -5.306 -25.928 1.00 40.59 85 SER A C 1
ATOM 701 O O . SER A 1 85 ? 8.766 -4.810 -26.906 1.00 40.59 85 SER A O 1
ATOM 703 N N . LEU A 1 86 ? 8.861 -6.131 -25.114 1.00 46.00 86 LEU A N 1
ATOM 704 C CA . LEU A 1 86 ? 9.929 -6.994 -25.597 1.00 46.00 86 LEU A CA 1
ATOM 705 C C . LEU A 1 86 ? 9.244 -8.264 -26.073 1.00 46.00 86 LEU A C 1
ATOM 707 O O . LEU A 1 86 ? 9.272 -9.264 -25.382 1.00 46.00 86 LEU A O 1
ATOM 711 N N . ASP A 1 87 ? 8.512 -8.125 -27.176 1.00 43.75 87 ASP A N 1
ATOM 712 C CA . ASP A 1 87 ? 8.205 -9.199 -28.114 1.00 43.75 87 ASP A CA 1
ATOM 713 C C . ASP A 1 87 ? 7.493 -8.601 -29.328 1.00 43.75 87 ASP A C 1
ATOM 715 O O . ASP A 1 87 ? 6.268 -8.530 -29.421 1.00 43.75 87 ASP A O 1
ATOM 719 N N . ARG A 1 88 ? 8.315 -8.151 -30.276 1.00 37.84 88 ARG A N 1
ATOM 720 C C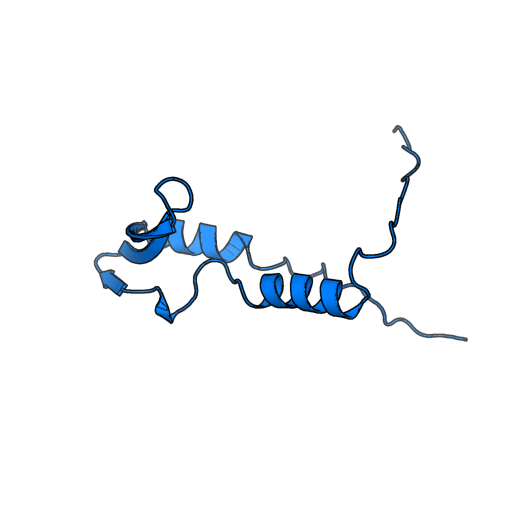A . ARG A 1 88 ? 8.107 -8.391 -31.705 1.00 37.84 88 ARG A CA 1
ATOM 721 C C . ARG A 1 88 ? 9.470 -8.694 -32.330 1.00 37.84 88 ARG A C 1
ATOM 723 O O . ARG A 1 88 ? 10.196 -7.790 -32.717 1.00 37.84 88 ARG A O 1
ATOM 730 N N . ASN A 1 89 ? 9.817 -9.979 -32.290 1.00 32.81 89 ASN A N 1
ATOM 731 C CA . ASN A 1 89 ? 10.306 -10.792 -33.409 1.00 32.81 89 ASN A CA 1
ATOM 732 C C . ASN A 1 89 ? 10.696 -10.042 -34.705 1.00 32.81 89 ASN A C 1
ATOM 734 O O . ASN A 1 89 ? 9.880 -9.294 -35.239 1.00 32.81 89 ASN A O 1
ATOM 738 N N . VAL A 1 90 ? 11.879 -10.355 -35.252 1.00 30.08 90 VAL A N 1
ATOM 739 C CA . VAL A 1 90 ? 12.119 -11.055 -36.543 1.00 30.08 90 VAL A CA 1
ATOM 740 C C . VAL A 1 90 ? 13.514 -10.677 -37.088 1.00 30.08 90 VAL A C 1
ATOM 742 O O . VAL A 1 90 ? 13.762 -9.497 -37.294 1.00 30.08 90 VAL A O 1
ATOM 745 N N . ALA A 1 91 ? 14.331 -11.717 -37.342 1.00 33.75 91 ALA A N 1
ATOM 746 C CA . ALA A 1 91 ? 15.467 -11.854 -38.281 1.00 33.75 91 ALA A CA 1
ATOM 747 C C . ALA A 1 91 ? 16.599 -10.808 -38.300 1.00 33.75 91 ALA A C 1
ATOM 749 O O . ALA A 1 91 ? 16.361 -9.636 -38.657 1.00 33.75 91 ALA A O 1
#

Mean predicted aligned error: 14.2 Å

Radius of gyration: 19.42 Å; Cα contacts (8 Å, |Δi|>4): 62; chains: 1; bounding box: 46×34×52 Å

Organism: NCBI:txid940614